Protein AF-A0A924C482-F1 (afdb_monomer_lite)

Secondary structure (DSSP, 8-state):
-----HHHHHT-S---S------EEEEEETTTEEEEE-SSSSSPB-

Radius of gyration: 10.85 Å; chains: 1; bounding box: 23×20×26 Å

Sequence (46 aa):
MKHTKIIQLLASPTALAAVNVKGWVRTFRNNQFIALNDGSTINNIQ

Foldseek 3Di:
DDFDAPVVVVVDPDDDDDGHHDADFPDDPPVPDTFGHHPPDPHTDD

pLDDT: mean 92.58, std 8.54, range [64.06, 98.44]

Structure (mmCIF, N/CA/C/O backbone):
data_AF-A0A924C482-F1
#
_entry.id   AF-A0A924C482-F1
#
loop_
_atom_site.group_PDB
_atom_site.id
_atom_site.type_symbol
_atom_site.label_atom_id
_atom_site.label_alt_id
_atom_site.label_comp_id
_atom_site.label_asym_id
_atom_site.label_entity_id
_atom_site.label_seq_id
_atom_site.pdbx_PDB_ins_code
_atom_site.Cartn_x
_atom_site.Cartn_y
_atom_site.Cartn_z
_atom_site.occupancy
_atom_site.B_iso_or_equiv
_atom_site.auth_seq_id
_atom_site.auth_comp_id
_atom_site.auth_asym_id
_atom_site.auth_atom_id
_atom_site.pdbx_PDB_model_num
ATOM 1 N N . MET A 1 1 ? -15.807 12.756 -0.473 1.00 75.88 1 MET A N 1
ATOM 2 C CA . MET A 1 1 ? -15.890 11.293 -0.244 1.00 75.88 1 MET A CA 1
ATOM 3 C C . MET A 1 1 ? -14.973 10.905 0.906 1.00 75.88 1 MET A C 1
ATOM 5 O O . MET A 1 1 ? -13.842 11.384 0.942 1.00 75.88 1 MET A O 1
ATOM 9 N N . LYS A 1 2 ? -15.460 10.081 1.838 1.00 85.88 2 LYS A N 1
ATOM 10 C CA . LYS A 1 2 ? -14.683 9.559 2.974 1.00 85.88 2 LYS A CA 1
ATOM 11 C C . LYS A 1 2 ? -13.677 8.510 2.473 1.00 85.88 2 LYS A C 1
ATOM 13 O O . LYS A 1 2 ? -14.003 7.765 1.555 1.00 85.88 2 LYS A O 1
ATOM 18 N N . HIS A 1 3 ? -12.476 8.484 3.044 1.00 91.50 3 HIS A N 1
ATOM 19 C CA . HIS A 1 3 ? -11.452 7.470 2.775 1.00 91.50 3 HIS A CA 1
ATOM 20 C C . HIS A 1 3 ? -10.985 6.861 4.099 1.00 91.50 3 HIS A C 1
ATOM 22 O O . HIS A 1 3 ? -11.121 7.491 5.152 1.00 91.50 3 HIS A O 1
ATOM 28 N N . THR A 1 4 ? -10.454 5.647 4.036 1.00 93.56 4 THR A N 1
ATOM 29 C CA . THR A 1 4 ? -9.869 4.949 5.183 1.00 93.56 4 THR A CA 1
ATOM 30 C C . THR A 1 4 ? -8.367 5.209 5.210 1.00 93.56 4 THR A C 1
ATOM 32 O O . THR A 1 4 ? -7.725 5.205 4.159 1.00 93.56 4 THR A O 1
ATOM 35 N N . LYS A 1 5 ? -7.804 5.452 6.399 1.00 95.25 5 LYS A N 1
ATOM 36 C CA . LYS A 1 5 ? -6.354 5.639 6.555 1.00 95.25 5 LYS A CA 1
ATOM 37 C C . LYS A 1 5 ? -5.624 4.301 6.490 1.00 95.25 5 LYS A C 1
ATOM 39 O O . LYS A 1 5 ? -6.128 3.297 6.995 1.00 95.25 5 LYS A O 1
ATOM 44 N N . ILE A 1 6 ? -4.407 4.297 5.959 1.00 95.50 6 ILE A N 1
ATOM 45 C CA . ILE A 1 6 ? -3.591 3.083 5.818 1.00 95.50 6 ILE A CA 1
ATOM 46 C C . ILE A 1 6 ? -3.274 2.460 7.181 1.00 95.50 6 ILE A C 1
ATOM 48 O O . ILE A 1 6 ? -3.381 1.244 7.322 1.00 95.50 6 ILE A O 1
ATOM 52 N N . ILE A 1 7 ? -2.997 3.263 8.216 1.00 96.31 7 ILE A N 1
ATOM 53 C CA . ILE A 1 7 ? -2.779 2.744 9.578 1.00 96.31 7 ILE A CA 1
ATOM 54 C C . ILE A 1 7 ? -3.967 1.919 10.102 1.00 96.31 7 ILE A C 1
ATOM 56 O O . ILE A 1 7 ? -3.769 0.938 10.812 1.00 96.31 7 ILE A O 1
ATOM 60 N N . GLN A 1 8 ? -5.198 2.277 9.726 1.00 93.81 8 GLN A N 1
ATOM 61 C CA . GLN A 1 8 ? -6.399 1.551 10.149 1.00 93.81 8 GLN A CA 1
ATOM 62 C C . GLN A 1 8 ? -6.561 0.241 9.380 1.00 93.81 8 GLN A C 1
ATOM 64 O O . GLN A 1 8 ? -6.993 -0.752 9.954 1.00 93.81 8 GLN A O 1
ATOM 69 N N . LEU A 1 9 ? -6.199 0.229 8.095 1.00 92.50 9 LEU A N 1
ATOM 70 C CA . LEU A 1 9 ? -6.264 -0.973 7.265 1.00 92.50 9 LEU A CA 1
ATOM 71 C C . LEU A 1 9 ? -5.234 -2.014 7.690 1.00 92.50 9 LEU A C 1
ATOM 73 O O . LEU A 1 9 ? -5.571 -3.187 7.780 1.00 92.50 9 LEU A O 1
ATOM 77 N N . LEU A 1 10 ? -4.014 -1.585 8.015 1.00 92.62 10 LEU A N 1
ATOM 78 C CA . LEU A 1 10 ? -2.964 -2.485 8.500 1.00 92.62 10 LEU A CA 1
ATOM 79 C C . LEU A 1 10 ? -3.286 -3.089 9.877 1.00 92.62 10 LEU A C 1
ATOM 81 O O . LEU A 1 10 ? -2.798 -4.167 10.194 1.00 92.62 10 LEU A O 1
ATOM 85 N N . ALA A 1 11 ? -4.101 -2.407 10.685 1.00 92.12 11 ALA A N 1
ATOM 86 C CA . ALA A 1 11 ? -4.578 -2.902 11.976 1.00 92.12 11 ALA A CA 1
ATOM 87 C C . ALA A 1 11 ? -5.903 -3.687 11.881 1.00 92.12 11 ALA A C 1
ATOM 89 O O . ALA A 1 11 ? -6.364 -4.232 12.883 1.00 92.12 11 ALA A O 1
ATOM 90 N N . SER A 1 12 ? -6.546 -3.719 10.707 1.00 86.50 12 SER A N 1
ATOM 91 C CA . SER A 1 12 ? -7.855 -4.347 10.527 1.00 86.50 12 SER A CA 1
ATOM 92 C C . SER A 1 12 ? -7.719 -5.870 10.413 1.00 86.50 12 SER A C 1
ATOM 94 O O . SER A 1 12 ? -6.992 -6.346 9.542 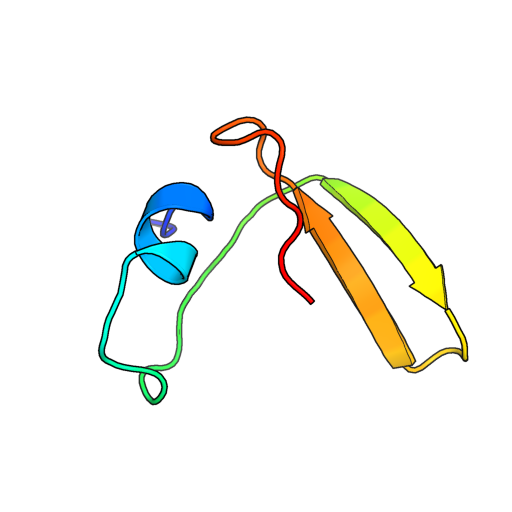1.00 86.50 12 SER A O 1
ATOM 96 N N . PRO A 1 13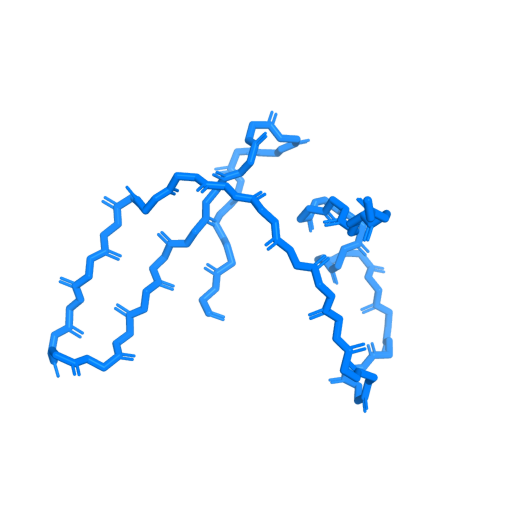 ? -8.465 -6.659 11.208 1.00 79.44 13 PRO A N 1
ATOM 97 C CA . PRO A 1 13 ? -8.497 -8.116 11.074 1.00 79.44 13 PRO A CA 1
ATOM 98 C C . PRO A 1 13 ? -9.319 -8.584 9.859 1.00 79.44 13 PRO A C 1
ATOM 100 O O . PRO A 1 13 ? -9.249 -9.748 9.471 1.00 79.44 13 PRO A O 1
ATOM 103 N N . THR A 1 14 ? -10.111 -7.693 9.255 1.00 72.56 14 THR A N 1
ATOM 104 C CA . THR A 1 14 ? -11.044 -8.030 8.174 1.00 72.56 14 THR A CA 1
ATOM 105 C C . THR A 1 14 ? -10.471 -7.598 6.828 1.00 72.56 14 THR A C 1
ATOM 107 O O . THR A 1 14 ? -10.374 -6.403 6.549 1.00 72.56 14 THR A O 1
ATOM 110 N N . ALA A 1 15 ? -10.125 -8.569 5.980 1.00 64.62 15 ALA A N 1
ATOM 111 C CA . ALA A 1 15 ? -9.437 -8.349 4.704 1.00 64.62 15 ALA A CA 1
ATOM 112 C C . ALA A 1 15 ? -10.362 -8.147 3.480 1.00 64.62 15 ALA A C 1
ATOM 114 O O . ALA A 1 15 ? -9.865 -7.953 2.376 1.00 64.62 15 ALA A O 1
ATOM 115 N N . LEU A 1 16 ? -11.693 -8.218 3.630 1.00 64.06 16 LEU A N 1
ATOM 116 C CA . LEU A 1 16 ? -12.596 -8.500 2.495 1.00 64.06 16 LEU A CA 1
ATOM 117 C C . LEU A 1 16 ? -13.594 -7.390 2.112 1.00 64.06 16 LEU A C 1
ATOM 119 O O . LEU A 1 16 ? -14.456 -7.622 1.268 1.00 64.06 16 LEU A O 1
ATOM 123 N N . ALA A 1 17 ? -13.508 -6.186 2.682 1.00 80.62 17 ALA A N 1
ATOM 124 C CA . ALA A 1 17 ? -14.368 -5.078 2.256 1.00 80.62 17 ALA A CA 1
ATOM 125 C C . ALA A 1 17 ? -13.687 -4.231 1.173 1.00 80.62 17 ALA A C 1
ATOM 127 O O . ALA A 1 17 ? -12.509 -3.896 1.289 1.00 80.62 17 ALA A O 1
ATOM 128 N N . ALA A 1 18 ? -14.441 -3.825 0.148 1.00 89.50 18 ALA A N 1
ATOM 129 C CA . ALA A 1 18 ? -13.985 -2.786 -0.767 1.00 89.50 18 ALA A CA 1
ATOM 130 C C . ALA A 1 18 ? -13.791 -1.477 0.016 1.00 89.50 18 ALA A C 1
ATOM 132 O O . ALA A 1 18 ? -14.713 -0.989 0.673 1.00 89.50 18 ALA A O 1
ATOM 133 N N . VAL A 1 19 ? -12.588 -0.911 -0.046 1.00 90.44 19 VAL A N 1
ATOM 134 C CA . VAL A 1 19 ? -12.217 0.307 0.683 1.00 90.44 19 VAL A CA 1
ATOM 135 C C . VAL A 1 19 ? -11.725 1.377 -0.277 1.00 90.44 19 VAL A C 1
ATOM 137 O O . VAL A 1 19 ? -11.117 1.090 -1.304 1.00 90.44 19 VAL A O 1
ATOM 140 N N . ASN A 1 20 ? -11.979 2.635 0.073 1.00 93.88 20 ASN A N 1
ATOM 141 C CA . ASN A 1 20 ? -11.424 3.780 -0.633 1.00 93.88 20 ASN A CA 1
ATOM 142 C C . ASN A 1 20 ? -10.232 4.315 0.165 1.00 93.88 20 ASN A C 1
ATOM 144 O O . ASN A 1 20 ? -10.402 4.734 1.313 1.00 93.88 20 ASN A O 1
ATOM 148 N N . VAL A 1 21 ? -9.047 4.301 -0.440 1.00 94.25 21 VAL A N 1
ATOM 149 C CA . VAL A 1 21 ? -7.805 4.830 0.135 1.00 94.25 21 VAL A CA 1
ATOM 150 C C . VAL A 1 21 ? -7.259 5.957 -0.724 1.00 94.25 21 VAL A C 1
ATOM 152 O O . VAL A 1 21 ? -7.480 6.010 -1.932 1.00 94.25 21 VAL A O 1
ATOM 155 N N . LYS A 1 22 ? -6.526 6.870 -0.091 1.00 96.44 22 LYS A N 1
ATOM 156 C CA . LYS A 1 22 ? -5.827 7.965 -0.763 1.00 96.44 22 LYS A CA 1
ATOM 157 C C . LYS A 1 22 ? -4.425 8.070 -0.195 1.00 96.44 22 LYS A C 1
ATOM 159 O O . LYS A 1 22 ? -4.256 7.960 1.012 1.00 96.44 22 LYS A O 1
ATOM 164 N N . GLY A 1 23 ? -3.446 8.304 -1.055 1.00 96.50 23 GLY A N 1
ATOM 165 C CA . GLY A 1 23 ? -2.054 8.453 -0.660 1.00 96.50 23 GLY A CA 1
ATOM 166 C C . GLY A 1 23 ? -1.173 8.768 -1.859 1.00 96.50 23 GLY A C 1
ATOM 167 O O . GLY A 1 23 ? -1.662 8.954 -2.974 1.00 96.50 23 GLY A O 1
ATOM 168 N N . TRP A 1 24 ? 0.130 8.797 -1.620 1.00 98.44 24 TRP A N 1
ATOM 169 C CA . TRP A 1 24 ? 1.156 8.975 -2.634 1.00 98.44 24 TRP A CA 1
ATOM 170 C C . TRP A 1 24 ? 1.819 7.639 -2.943 1.00 98.44 24 TRP A C 1
ATOM 172 O O . TRP A 1 24 ? 2.153 6.862 -2.041 1.00 98.44 24 TRP A O 1
ATOM 182 N N . VAL A 1 25 ? 2.016 7.374 -4.234 1.00 98.19 25 VAL A N 1
ATOM 183 C CA . VAL A 1 25 ? 2.763 6.203 -4.695 1.00 98.19 25 VAL A CA 1
ATOM 184 C C . VAL A 1 25 ? 4.212 6.357 -4.251 1.00 98.19 25 VAL A C 1
ATOM 186 O O . VAL A 1 25 ? 4.869 7.345 -4.571 1.00 98.19 25 VAL A O 1
ATOM 189 N N . ARG A 1 26 ? 4.711 5.374 -3.504 1.00 98.38 26 ARG A N 1
ATOM 190 C CA . ARG A 1 26 ? 6.119 5.286 -3.111 1.00 98.38 26 ARG A CA 1
ATOM 191 C C . ARG A 1 26 ? 6.918 4.518 -4.149 1.00 98.38 26 ARG A C 1
ATOM 193 O O . ARG A 1 26 ? 8.003 4.957 -4.514 1.00 98.38 26 ARG A O 1
ATOM 200 N N . THR A 1 27 ? 6.373 3.406 -4.640 1.00 98.31 27 THR A N 1
ATOM 201 C CA . THR A 1 27 ? 6.953 2.620 -5.734 1.00 98.31 27 THR A CA 1
ATOM 202 C C . THR A 1 27 ? 5.861 1.993 -6.598 1.00 98.31 27 THR A C 1
ATOM 204 O O . THR A 1 27 ? 4.776 1.669 -6.115 1.00 98.31 27 THR A O 1
ATOM 207 N N . PHE A 1 28 ? 6.168 1.798 -7.880 1.00 98.44 28 PHE A N 1
ATOM 208 C CA . PHE A 1 28 ? 5.388 0.987 -8.811 1.00 98.44 28 PHE A CA 1
ATOM 209 C C . PHE A 1 28 ? 6.339 0.006 -9.497 1.00 98.44 28 PHE A C 1
ATOM 211 O O . PHE A 1 28 ? 7.318 0.429 -10.111 1.00 98.44 28 PHE A O 1
ATOM 218 N N . ARG A 1 29 ? 6.103 -1.301 -9.345 1.00 97.88 29 ARG A N 1
ATOM 219 C CA . ARG A 1 29 ? 7.015 -2.352 -9.830 1.00 97.88 29 ARG A CA 1
ATOM 220 C C . ARG A 1 29 ? 6.282 -3.401 -10.655 1.00 97.88 29 ARG A C 1
ATOM 222 O O . ARG A 1 29 ? 5.111 -3.692 -10.409 1.00 97.88 29 ARG A O 1
ATOM 229 N N . ASN A 1 30 ? 7.002 -3.990 -11.610 1.00 97.94 30 ASN A N 1
ATOM 230 C CA . ASN A 1 30 ? 6.506 -5.047 -12.500 1.00 97.94 30 ASN A CA 1
ATOM 231 C C . ASN A 1 30 ? 5.211 -4.684 -13.256 1.00 97.94 30 ASN A C 1
ATOM 233 O O . ASN A 1 30 ? 4.423 -5.562 -13.584 1.00 97.94 30 ASN A O 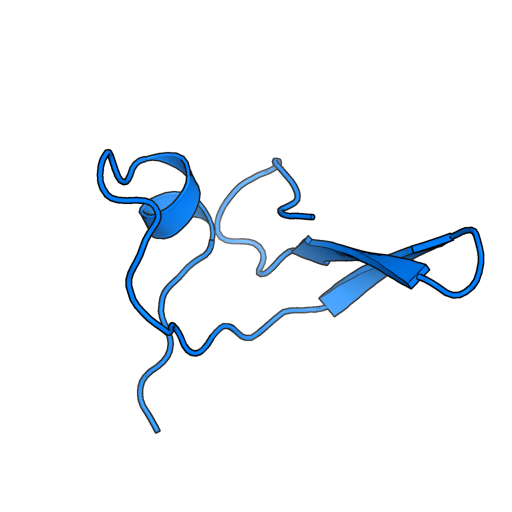1
ATOM 237 N N . ASN A 1 31 ? 4.952 -3.387 -13.459 1.00 97.19 31 ASN A N 1
ATOM 238 C CA . ASN A 1 31 ? 3.703 -2.875 -14.020 1.00 97.19 31 ASN A CA 1
ATOM 239 C C . ASN A 1 31 ? 2.422 -3.410 -13.325 1.00 97.19 31 ASN A C 1
ATOM 241 O O . ASN A 1 31 ? 1.384 -3.550 -13.965 1.00 97.19 31 ASN A O 1
ATOM 245 N N . GLN A 1 32 ? 2.505 -3.758 -12.032 1.00 97.56 32 GLN A N 1
ATOM 246 C CA . GLN A 1 32 ? 1.439 -4.483 -11.326 1.00 97.56 32 GLN A CA 1
ATOM 247 C C . GLN A 1 32 ? 1.304 -4.103 -9.847 1.00 97.56 32 GLN A C 1
ATOM 249 O O . GLN A 1 3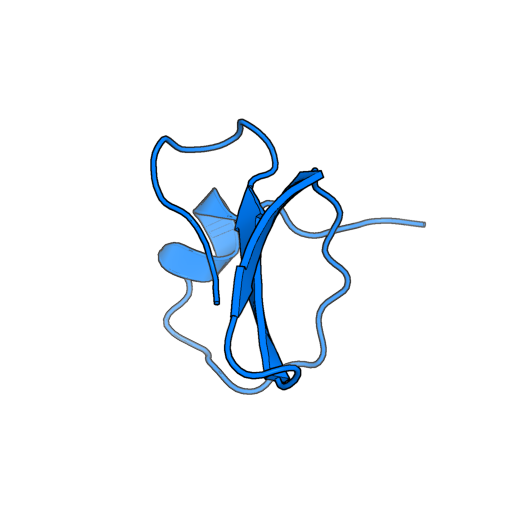2 ? 0.188 -4.007 -9.348 1.00 97.56 32 GLN A O 1
ATOM 254 N N . PHE A 1 33 ? 2.412 -3.899 -9.131 1.00 97.56 33 PHE A N 1
ATOM 255 C CA . PHE A 1 33 ? 2.381 -3.698 -7.679 1.00 97.56 33 PHE A CA 1
ATOM 256 C C . PHE A 1 33 ? 2.657 -2.242 -7.326 1.00 97.56 33 PHE A C 1
ATOM 258 O O . PHE A 1 33 ? 3.693 -1.701 -7.723 1.00 97.56 33 PHE A O 1
ATOM 265 N N . ILE A 1 34 ? 1.763 -1.636 -6.547 1.00 98.00 34 ILE A N 1
ATOM 266 C CA . ILE A 1 34 ? 1.865 -0.253 -6.077 1.00 98.00 34 ILE A CA 1
ATOM 267 C C . ILE A 1 34 ? 2.113 -0.286 -4.573 1.00 98.00 34 ILE A C 1
ATOM 269 O O . ILE A 1 34 ? 1.280 -0.785 -3.837 1.00 98.00 34 ILE A O 1
ATOM 273 N N . ALA A 1 35 ? 3.218 0.285 -4.097 1.00 98.25 35 ALA A N 1
ATOM 274 C CA . ALA A 1 35 ? 3.350 0.606 -2.679 1.00 98.25 35 ALA A CA 1
ATOM 275 C C . ALA A 1 35 ? 2.787 2.013 -2.438 1.00 98.25 35 ALA A C 1
ATOM 277 O O . ALA A 1 35 ? 3.337 2.995 -2.945 1.00 98.25 35 ALA A O 1
ATOM 278 N N . LEU A 1 36 ? 1.704 2.122 -1.670 1.00 98.19 36 LEU A N 1
ATOM 279 C CA . LEU A 1 36 ? 1.017 3.378 -1.359 1.00 98.19 36 LEU A CA 1
ATOM 280 C C . LEU A 1 36 ? 1.261 3.788 0.102 1.00 98.19 36 LEU A C 1
ATOM 282 O O . LEU A 1 36 ? 1.282 2.942 0.998 1.00 98.19 36 LEU A O 1
ATOM 286 N N . ASN A 1 37 ? 1.417 5.090 0.351 1.00 98.25 37 ASN A N 1
ATOM 287 C CA . ASN A 1 37 ? 1.524 5.650 1.700 1.00 98.25 37 ASN A CA 1
ATOM 288 C C . ASN A 1 37 ? 0.735 6.962 1.824 1.00 98.25 37 ASN A C 1
ATOM 290 O O . ASN A 1 37 ? 0.731 7.776 0.904 1.00 98.25 37 ASN A O 1
ATOM 294 N N . ASP A 1 38 ? 0.079 7.179 2.961 1.00 97.75 38 ASP A N 1
ATOM 295 C CA . ASP A 1 38 ? -0.775 8.342 3.242 1.00 97.75 38 ASP A CA 1
ATOM 296 C C . ASP A 1 38 ? -0.235 9.216 4.391 1.00 97.75 38 ASP A C 1
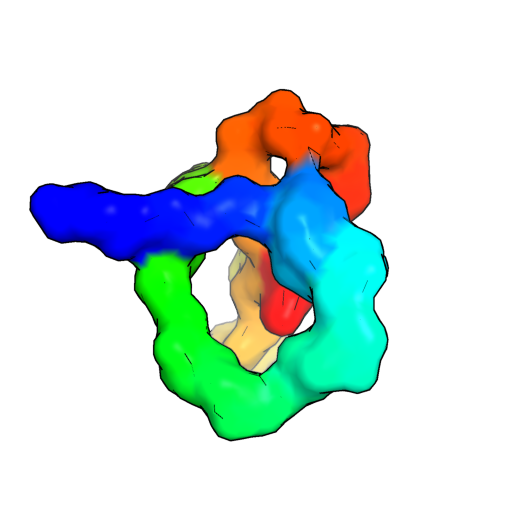ATOM 298 O O . ASP A 1 38 ? -0.923 10.120 4.861 1.00 97.75 38 ASP A O 1
ATOM 302 N N . GLY A 1 39 ? 0.981 8.933 4.875 1.00 97.56 39 GLY A N 1
ATOM 303 C CA . GLY A 1 39 ? 1.609 9.605 6.013 1.00 97.56 39 GLY A CA 1
ATOM 304 C C . GLY A 1 39 ? 1.045 9.223 7.386 1.00 97.56 39 GLY A C 1
ATOM 305 O O . GLY A 1 39 ? 1.560 9.692 8.397 1.00 97.56 39 GLY A O 1
ATOM 306 N N . SER A 1 40 ? 0.019 8.367 7.467 1.00 97.38 40 SER A N 1
ATOM 307 C CA . SER A 1 40 ? -0.556 7.941 8.753 1.00 97.38 40 SER A CA 1
ATOM 308 C C . SER A 1 40 ? 0.307 6.922 9.503 1.00 97.38 40 SER A C 1
ATOM 310 O O . SER A 1 40 ? 0.105 6.702 10.695 1.00 97.38 40 SER A O 1
ATOM 312 N N . THR A 1 41 ? 1.263 6.301 8.812 1.00 97.62 41 THR A N 1
ATOM 313 C CA . THR A 1 41 ? 2.228 5.337 9.344 1.00 97.62 41 THR A CA 1
ATOM 314 C C . THR A 1 41 ? 3.481 5.302 8.464 1.00 97.62 41 THR A C 1
ATOM 316 O O . THR A 1 41 ? 3.445 5.700 7.297 1.00 97.62 41 THR A O 1
ATOM 319 N N . ILE A 1 42 ? 4.594 4.808 9.015 1.00 97.50 42 ILE A N 1
ATOM 320 C CA . ILE A 1 42 ? 5.837 4.564 8.265 1.00 97.50 42 ILE A CA 1
ATOM 321 C C . ILE A 1 42 ? 5.694 3.410 7.259 1.00 97.50 42 ILE A C 1
ATOM 323 O O . ILE A 1 42 ? 6.434 3.340 6.280 1.00 97.50 42 ILE A O 1
ATOM 327 N N . ASN A 1 43 ? 4.728 2.518 7.485 1.00 97.75 43 ASN A N 1
ATOM 328 C CA . ASN A 1 43 ? 4.514 1.341 6.653 1.00 97.75 43 ASN A CA 1
ATOM 329 C C . ASN A 1 43 ? 3.782 1.693 5.349 1.00 97.75 43 ASN A C 1
ATOM 331 O O . ASN A 1 43 ? 2.915 2.566 5.315 1.00 97.75 43 ASN A O 1
ATOM 335 N N . ASN A 1 44 ? 4.103 0.981 4.271 1.00 97.56 44 ASN A N 1
ATOM 336 C CA . ASN A 1 44 ? 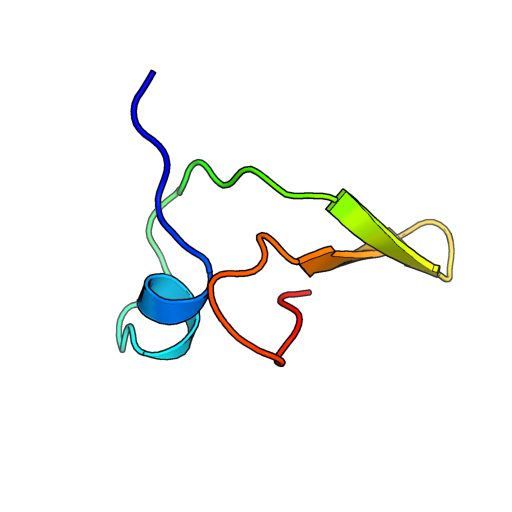3.363 1.065 3.011 1.00 97.56 44 ASN A CA 1
ATOM 337 C C . ASN A 1 44 ? 2.312 -0.048 2.952 1.00 97.56 44 ASN A C 1
ATOM 339 O O . ASN A 1 44 ? 2.518 -1.119 3.524 1.00 97.56 44 ASN A O 1
ATOM 343 N N . ILE A 1 45 ? 1.227 0.188 2.216 1.00 95.00 45 ILE A N 1
ATOM 344 C CA . ILE A 1 45 ? 0.293 -0.864 1.798 1.00 95.00 45 ILE A CA 1
ATOM 345 C C . ILE A 1 45 ? 0.565 -1.221 0.333 1.00 95.00 45 ILE A C 1
ATOM 347 O O . ILE A 1 45 ? 0.931 -0.332 -0.441 1.00 95.00 45 ILE A O 1
ATOM 351 N N . GLN A 1 46 ? 0.450 -2.504 -0.019 1.00 94.12 46 GLN A N 1
ATOM 352 C CA . GLN A 1 46 ? 0.607 -2.999 -1.392 1.00 94.12 46 GLN A CA 1
ATOM 353 C C . GLN A 1 46 ? -0.754 -3.264 -2.033 1.00 94.12 46 GLN A C 1
ATOM 355 O O . GLN A 1 46 ? -1.639 -3.749 -1.295 1.00 94.12 46 GLN A O 1
#